Protein AF-A0A7K3MSA0-F1 (afdb_monomer_lite)

pLDDT: mean 94.05, std 3.13, range [76.25, 97.44]

Sequence (106 aa):
MKNLSSQTENIWKERLTPNYTEEQETLLKSRLSTDRLAQKELRDSIIVSADEADATNAQSVYETIKPSLLEEDEYQLVSVDVSLDGASGSGIINCRINGEHKQIRF

Foldseek 3Di:
DWKWKDQDQLFIKTQADDPDDPVLVVLCVDPDPVSVVVNVVSRCVRIGGDDPVVSVLVNVVCVVQPDDDDPPKDKHWRMWMWDDDDSDTWTWTWIDIVNRTDIDTD

Structure (mmCIF, N/CA/C/O backbone):
data_AF-A0A7K3MSA0-F1
#
_entry.id   AF-A0A7K3MSA0-F1
#
loop_
_atom_site.group_PDB
_atom_site.id
_atom_site.type_symbol
_atom_site.label_atom_id
_atom_site.label_alt_id
_atom_site.label_comp_id
_atom_site.label_asym_id
_atom_site.label_entity_id
_atom_site.label_seq_id
_atom_site.pdbx_PDB_ins_code
_atom_site.Cartn_x
_atom_site.Cartn_y
_atom_site.Cartn_z
_atom_site.occupancy
_atom_site.B_iso_or_equiv
_atom_site.auth_seq_id
_atom_site.auth_comp_id
_atom_site.auth_asym_id
_atom_site.auth_atom_id
_atom_site.pdbx_PDB_model_num
ATOM 1 N N . MET A 1 1 ? 8.392 12.411 -1.664 1.00 86.25 1 MET A N 1
ATOM 2 C CA . MET A 1 1 ? 7.104 11.776 -1.334 1.00 86.25 1 MET A CA 1
ATOM 3 C C . MET A 1 1 ? 7.227 10.282 -1.565 1.00 86.25 1 MET A C 1
ATOM 5 O O . MET A 1 1 ? 7.699 9.883 -2.627 1.00 86.25 1 MET A O 1
ATOM 9 N N . LYS A 1 2 ? 6.889 9.485 -0.556 1.00 92.25 2 LYS A N 1
ATOM 10 C CA . LYS A 1 2 ? 7.002 8.022 -0.550 1.00 92.25 2 LYS A CA 1
ATOM 11 C C . LYS A 1 2 ? 5.605 7.424 -0.542 1.00 92.25 2 LYS A C 1
ATOM 13 O O . LYS A 1 2 ? 4.759 7.929 0.180 1.00 92.25 2 LYS A O 1
ATOM 18 N N . ASN A 1 3 ? 5.357 6.385 -1.331 1.00 95.44 3 ASN A N 1
ATOM 19 C CA . ASN A 1 3 ? 4.043 5.745 -1.391 1.00 95.44 3 ASN A CA 1
ATOM 20 C C . ASN A 1 3 ? 4.149 4.345 -0.810 1.00 95.44 3 ASN A C 1
ATOM 22 O O . ASN A 1 3 ? 4.753 3.467 -1.423 1.00 95.44 3 ASN A O 1
ATOM 26 N N . LEU A 1 4 ? 3.573 4.147 0.366 1.00 96.50 4 LEU A N 1
ATOM 27 C CA . LEU A 1 4 ? 3.557 2.878 1.061 1.00 96.50 4 LEU A CA 1
ATOM 28 C C . LEU A 1 4 ? 2.152 2.296 1.049 1.00 96.50 4 LEU A C 1
ATOM 30 O O . LEU A 1 4 ? 1.159 3.015 1.041 1.00 96.50 4 LEU A O 1
ATOM 34 N N . SER A 1 5 ? 2.073 0.975 1.054 1.00 96.44 5 SER A N 1
ATOM 35 C CA . SER A 1 5 ? 0.817 0.254 1.162 1.00 96.44 5 SER A CA 1
ATOM 36 C C . SER A 1 5 ? 0.977 -0.976 2.039 1.00 96.44 5 SER A C 1
ATOM 38 O O . SER A 1 5 ? 2.064 -1.553 2.136 1.00 96.44 5 SER A O 1
ATOM 40 N N . SER A 1 6 ? -0.113 -1.388 2.669 1.00 96.19 6 SER A N 1
ATOM 41 C CA . SER A 1 6 ? -0.165 -2.600 3.470 1.00 96.19 6 SER A CA 1
ATOM 42 C C . SER A 1 6 ? -1.519 -3.287 3.311 1.00 96.19 6 SER A C 1
ATOM 44 O O . SER A 1 6 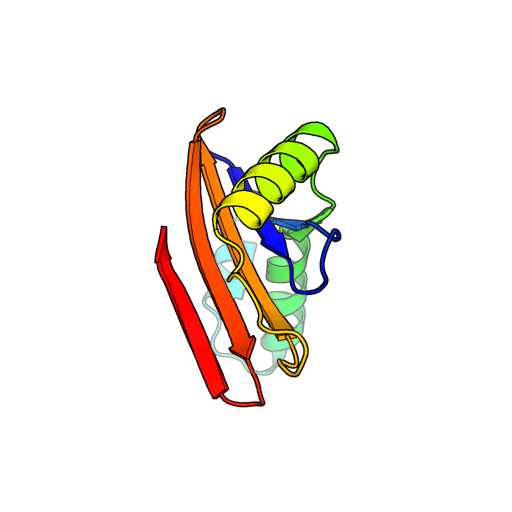? -2.555 -2.640 3.214 1.00 96.19 6 SER A O 1
ATOM 46 N N . GLN A 1 7 ? -1.505 -4.617 3.246 1.00 95.25 7 GLN A N 1
ATOM 47 C CA . GLN A 1 7 ? -2.704 -5.474 3.262 1.00 95.25 7 GLN A CA 1
ATOM 48 C C . GLN A 1 7 ? -2.754 -6.355 4.517 1.00 95.25 7 GLN A C 1
ATOM 50 O O . GLN A 1 7 ? -3.737 -7.043 4.774 1.00 95.25 7 GLN A O 1
ATOM 55 N N . THR A 1 8 ? -1.677 -6.352 5.296 1.00 92.88 8 THR A N 1
ATOM 56 C CA . THR A 1 8 ? -1.525 -7.103 6.536 1.00 92.88 8 THR A CA 1
ATOM 57 C C . THR A 1 8 ? -0.807 -6.190 7.503 1.00 92.88 8 THR A C 1
ATOM 59 O O . THR A 1 8 ? 0.264 -5.689 7.167 1.00 92.88 8 THR A O 1
ATOM 62 N N . GLU A 1 9 ? -1.384 -5.980 8.684 1.00 89.56 9 GLU A N 1
ATOM 63 C CA . GLU A 1 9 ? -0.817 -5.060 9.668 1.00 89.56 9 GLU A CA 1
ATOM 64 C C . GLU A 1 9 ? 0.671 -5.327 9.904 1.00 89.56 9 GLU A C 1
ATOM 66 O O . GLU A 1 9 ? 1.108 -6.479 9.961 1.00 89.56 9 GLU A O 1
ATOM 71 N N . ASN A 1 10 ? 1.442 -4.246 10.038 1.00 90.81 10 ASN A N 1
ATOM 72 C CA . ASN A 1 10 ? 2.896 -4.255 10.214 1.00 90.81 10 ASN A CA 1
ATOM 73 C C . ASN A 1 10 ? 3.713 -4.737 8.999 1.00 90.81 10 ASN A C 1
ATOM 75 O O . ASN A 1 10 ? 4.941 -4.723 9.055 1.00 90.81 10 ASN A O 1
ATOM 79 N N . ILE A 1 11 ? 3.080 -5.127 7.886 1.00 95.50 11 ILE A N 1
ATOM 80 C CA . ILE A 1 11 ? 3.778 -5.491 6.645 1.00 95.50 11 ILE A CA 1
ATOM 81 C C . ILE A 1 11 ? 3.603 -4.369 5.627 1.00 95.50 11 ILE A C 1
ATOM 83 O O . ILE A 1 11 ? 2.551 -4.250 4.995 1.00 95.50 11 ILE A O 1
ATOM 87 N N . TRP A 1 12 ? 4.653 -3.572 5.448 1.00 96.94 12 TRP A N 1
ATOM 88 C CA . TRP A 1 12 ? 4.648 -2.404 4.573 1.00 96.94 12 TRP A CA 1
ATOM 89 C C . TRP A 1 12 ? 5.439 -2.643 3.291 1.00 96.94 12 TRP A C 1
ATOM 91 O O . TRP A 1 12 ? 6.566 -3.144 3.301 1.00 96.94 12 TRP A O 1
ATOM 101 N N . LYS A 1 13 ? 4.837 -2.254 2.169 1.00 97.00 13 LYS A N 1
ATOM 102 C CA . LYS A 1 13 ? 5.462 -2.266 0.848 1.00 97.00 13 LYS A CA 1
ATOM 103 C C . LYS A 1 13 ? 5.518 -0.857 0.294 1.00 97.00 13 LYS A C 1
ATOM 105 O O . LYS A 1 13 ? 4.527 -0.137 0.360 1.00 97.00 13 LYS A O 1
ATOM 110 N N . GLU A 1 14 ? 6.642 -0.488 -0.295 1.00 96.25 14 GLU A N 1
ATOM 111 C CA . GLU A 1 14 ? 6.808 0.771 -1.007 1.00 96.25 14 GLU A CA 1
ATOM 112 C C . GLU A 1 14 ? 6.547 0.564 -2.501 1.00 96.25 14 GLU A C 1
ATOM 114 O O . GLU A 1 14 ? 7.038 -0.386 -3.114 1.00 96.25 14 GLU A O 1
ATOM 119 N N . ARG A 1 15 ? 5.786 1.480 -3.100 1.00 95.19 15 ARG A N 1
ATOM 120 C CA . ARG A 1 15 ? 5.707 1.634 -4.549 1.00 95.19 15 ARG A CA 1
ATOM 121 C C . ARG A 1 15 ? 6.740 2.662 -4.991 1.00 95.19 15 ARG A C 1
ATOM 123 O O . ARG A 1 15 ? 6.572 3.861 -4.762 1.00 95.19 15 ARG A O 1
ATOM 130 N N . LEU A 1 16 ? 7.765 2.181 -5.681 1.00 93.44 16 LEU A N 1
ATOM 131 C CA . LEU A 1 16 ? 8.800 3.011 -6.277 1.00 93.44 16 LEU A CA 1
ATOM 132 C C . LEU A 1 16 ? 8.247 3.805 -7.460 1.00 93.44 16 LEU A C 1
ATOM 134 O O . LEU A 1 16 ? 7.347 3.352 -8.171 1.00 93.44 16 LEU A O 1
ATOM 138 N N . THR A 1 17 ? 8.830 4.977 -7.702 1.00 89.44 17 THR A N 1
ATOM 139 C CA . THR A 1 17 ? 8.610 5.710 -8.950 1.00 89.44 17 THR A CA 1
ATOM 140 C C . THR A 1 17 ? 9.331 4.969 -10.076 1.00 89.44 17 THR A C 1
ATOM 142 O O . THR A 1 17 ? 10.563 4.905 -10.053 1.00 89.44 17 THR A O 1
ATOM 145 N N . PRO A 1 18 ? 8.611 4.389 -11.051 1.00 88.38 18 PRO A N 1
ATOM 146 C CA . PRO A 1 18 ? 9.256 3.678 -12.141 1.00 88.38 18 PRO A CA 1
ATOM 147 C C . PRO A 1 18 ? 10.010 4.625 -13.067 1.00 88.38 18 PRO A C 1
ATOM 149 O O . PRO A 1 18 ? 9.529 5.711 -13.384 1.00 88.38 18 PRO A O 1
ATOM 152 N N . ASN A 1 19 ? 11.138 4.146 -13.584 1.00 91.94 19 ASN A N 1
ATOM 153 C CA . ASN A 1 19 ? 11.790 4.699 -14.764 1.00 91.94 19 ASN A CA 1
ATOM 154 C C . ASN A 1 19 ? 11.727 3.642 -15.874 1.00 91.94 19 ASN A C 1
ATOM 156 O O . ASN A 1 19 ? 12.654 2.848 -16.030 1.00 91.94 19 ASN A O 1
ATOM 160 N N . TYR A 1 20 ? 10.579 3.555 -16.547 1.00 93.69 20 TYR A N 1
ATOM 161 C CA . TYR A 1 20 ? 10.351 2.552 -17.585 1.00 93.69 20 TYR A CA 1
ATOM 162 C C . TYR A 1 20 ? 11.072 2.918 -18.885 1.00 93.69 20 TYR A C 1
ATOM 164 O O . TYR A 1 20 ? 11.161 4.089 -19.245 1.00 93.69 20 TYR A O 1
ATOM 172 N N . THR A 1 21 ? 11.541 1.909 -19.618 1.00 95.69 21 THR A N 1
ATOM 173 C CA . THR A 1 21 ? 11.990 2.091 -21.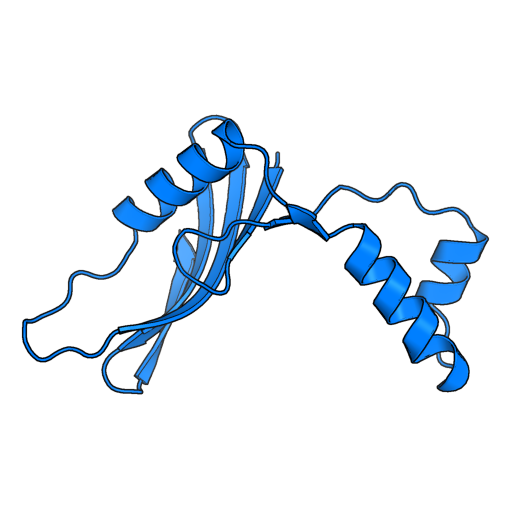007 1.00 95.69 21 THR A CA 1
ATOM 174 C C . THR A 1 21 ? 10.798 2.263 -21.955 1.00 95.69 21 THR A C 1
ATOM 176 O O . THR A 1 21 ? 9.659 1.941 -21.604 1.00 95.69 21 THR A O 1
ATOM 179 N N . GLU A 1 22 ? 11.039 2.720 -23.187 1.00 95.88 22 GLU A N 1
ATOM 180 C CA . GLU A 1 22 ? 9.983 2.853 -24.203 1.00 95.88 22 GLU A CA 1
ATOM 181 C C . GLU A 1 22 ? 9.288 1.511 -24.502 1.00 95.88 22 GLU A C 1
ATOM 183 O O . GLU A 1 22 ? 8.066 1.457 -24.688 1.00 95.88 22 GLU A O 1
ATOM 188 N N . GLU A 1 23 ? 10.035 0.404 -24.491 1.00 94.94 23 GLU A N 1
ATOM 189 C CA . GLU A 1 23 ? 9.492 -0.943 -24.682 1.00 94.94 23 GLU A CA 1
ATOM 190 C C . GLU A 1 23 ? 8.576 -1.342 -23.523 1.00 94.94 23 GLU A C 1
ATOM 192 O O . GLU A 1 23 ? 7.493 -1.887 -23.743 1.00 94.94 23 GLU A O 1
ATOM 197 N N . GLN A 1 24 ? 8.979 -1.035 -22.288 1.00 94.94 24 GLN A N 1
ATOM 198 C CA . GLN A 1 24 ? 8.189 -1.295 -21.086 1.00 94.94 24 GLN A CA 1
ATOM 199 C C . GLN A 1 24 ? 6.912 -0.448 -21.057 1.00 94.94 24 GLN A C 1
ATOM 201 O O . GLN A 1 24 ? 5.835 -0.958 -20.739 1.00 94.94 24 GLN A O 1
ATOM 206 N N . GLU A 1 25 ? 6.985 0.821 -21.457 1.00 95.31 25 GLU A N 1
ATOM 207 C CA . GLU A 1 25 ? 5.792 1.652 -21.614 1.00 95.31 25 GLU A CA 1
ATOM 208 C C . GLU A 1 25 ? 4.841 1.112 -22.684 1.00 95.31 25 GLU A C 1
ATOM 210 O O . GLU A 1 25 ? 3.621 1.100 -22.492 1.00 95.31 25 GLU A O 1
ATOM 215 N N . THR A 1 26 ? 5.391 0.667 -23.815 1.00 96.38 26 THR A N 1
ATOM 216 C CA . THR A 1 26 ? 4.613 0.078 -24.909 1.00 96.38 26 THR A CA 1
ATOM 217 C C . THR A 1 26 ? 3.923 -1.201 -24.445 1.00 96.38 26 THR A C 1
ATOM 219 O O . THR A 1 26 ? 2.720 -1.366 -24.665 1.00 96.38 26 THR A O 1
ATOM 222 N N . LEU A 1 27 ? 4.640 -2.058 -23.711 1.00 96.00 27 LEU A N 1
ATOM 223 C CA . LEU A 1 27 ? 4.093 -3.260 -23.090 1.00 96.00 27 LEU A CA 1
ATOM 224 C C . LEU A 1 27 ? 2.930 -2.925 -22.148 1.00 96.00 27 LEU A C 1
ATOM 226 O O . LEU A 1 27 ? 1.875 -3.550 -22.239 1.00 96.00 27 LEU A O 1
ATOM 230 N N . LEU A 1 28 ? 3.073 -1.914 -21.284 1.00 94.19 28 LEU A N 1
ATOM 231 C CA . LEU A 1 28 ? 2.021 -1.490 -20.347 1.00 94.19 28 LEU A CA 1
ATOM 232 C C . LEU A 1 28 ? 0.767 -0.939 -21.041 1.00 94.19 28 LEU A C 1
ATOM 234 O O . LEU A 1 28 ? -0.326 -1.031 -20.476 1.00 94.19 28 LEU A O 1
ATOM 238 N N . LYS A 1 29 ? 0.915 -0.380 -22.247 1.00 95.62 29 LYS A N 1
ATOM 239 C CA . LYS A 1 29 ? -0.183 0.139 -23.083 1.00 95.62 29 LYS A CA 1
ATOM 240 C C . LYS A 1 29 ? -0.805 -0.941 -23.983 1.00 95.62 29 LYS A C 1
ATOM 242 O O . LYS A 1 29 ? -1.874 -0.705 -24.555 1.00 95.62 29 LYS A O 1
ATOM 247 N N . SER A 1 30 ? -0.174 -2.112 -24.106 1.00 95.88 30 SER A N 1
ATOM 248 C CA . SER A 1 30 ? -0.669 -3.213 -24.933 1.00 95.88 30 SER A CA 1
ATOM 249 C C . SER A 1 30 ? -2.041 -3.710 -24.471 1.00 95.88 30 SER A C 1
ATOM 251 O O . SER A 1 30 ? -2.336 -3.823 -23.279 1.00 95.88 30 SER A O 1
ATOM 253 N N . ARG A 1 31 ? -2.897 -4.032 -25.444 1.00 95.75 31 ARG A N 1
ATOM 254 C CA . ARG A 1 31 ? -4.229 -4.620 -25.223 1.00 95.75 31 ARG A CA 1
ATOM 255 C C . ARG A 1 31 ? -4.259 -6.125 -25.487 1.00 95.75 31 ARG A C 1
ATOM 257 O O . ARG A 1 31 ? -5.317 -6.740 -25.358 1.00 95.75 31 ARG A O 1
ATOM 264 N N . LEU A 1 32 ? -3.127 -6.711 -25.874 1.00 96.12 32 LEU A N 1
ATOM 265 C CA . LEU A 1 32 ? -3.029 -8.137 -26.153 1.00 96.12 32 LEU A CA 1
ATOM 266 C C . LEU A 1 32 ? -3.135 -8.927 -24.848 1.00 96.12 32 LEU A C 1
ATOM 268 O O . LEU A 1 32 ? -2.494 -8.616 -23.847 1.00 96.12 32 LEU A O 1
ATOM 272 N N . SER A 1 33 ? -3.947 -9.983 -24.850 1.00 94.12 33 SER A N 1
ATOM 273 C CA . SER A 1 33 ? -4.112 -10.837 -23.671 1.00 94.12 33 SER A CA 1
ATOM 274 C C . SER A 1 33 ? -2.841 -11.609 -23.314 1.00 94.12 33 SER A C 1
ATOM 276 O O . SER A 1 33 ? -2.659 -11.947 -22.148 1.00 94.12 33 SER A O 1
ATOM 278 N N . THR A 1 34 ? -1.976 -11.870 -24.298 1.00 95.25 34 THR A N 1
ATOM 279 C CA . THR A 1 34 ? -0.670 -12.526 -24.127 1.00 95.25 34 THR A CA 1
ATOM 280 C C . THR A 1 34 ? 0.273 -11.720 -23.243 1.00 95.25 34 THR A C 1
ATOM 282 O O . THR A 1 34 ? 1.072 -12.298 -22.515 1.00 95.25 34 THR A O 1
ATOM 285 N N . ASP A 1 35 ? 0.122 -10.397 -23.235 1.00 95.50 35 ASP A N 1
ATOM 286 C CA . ASP A 1 35 ? 1.046 -9.492 -22.552 1.00 95.50 35 ASP A CA 1
ATOM 287 C C . ASP A 1 35 ? 0.667 -9.291 -21.082 1.00 95.50 35 ASP A C 1
ATOM 289 O O . ASP A 1 35 ? 1.424 -8.703 -20.314 1.00 95.50 35 ASP A O 1
ATOM 293 N N . ARG A 1 36 ? -0.492 -9.807 -20.650 1.00 94.06 36 ARG A N 1
ATOM 294 C CA . ARG A 1 36 ? -1.023 -9.604 -19.292 1.00 94.06 36 ARG A CA 1
ATOM 295 C C . ARG A 1 36 ? -0.074 -10.076 -18.195 1.00 94.06 36 ARG A C 1
ATOM 297 O O . ARG A 1 36 ? -0.017 -9.435 -17.149 1.00 94.06 36 ARG A O 1
ATOM 304 N N . LEU A 1 37 ? 0.637 -11.185 -18.413 1.00 95.75 37 LEU A N 1
ATOM 305 C CA . LEU A 1 37 ? 1.589 -11.702 -17.428 1.00 95.75 37 LEU A CA 1
ATOM 306 C C . LEU A 1 37 ? 2.789 -10.759 -17.294 1.00 95.75 37 LEU A C 1
ATOM 308 O O . LEU A 1 37 ? 3.065 -10.295 -16.195 1.00 95.75 37 LEU A O 1
ATOM 312 N N . ALA A 1 38 ? 3.413 -10.389 -18.413 1.00 95.75 38 ALA A N 1
ATOM 313 C CA . ALA A 1 38 ? 4.556 -9.479 -18.422 1.00 95.75 38 ALA A CA 1
ATOM 314 C C . ALA A 1 38 ? 4.187 -8.075 -17.898 1.00 95.75 38 ALA A C 1
ATOM 316 O O . ALA A 1 38 ? 4.947 -7.461 -17.155 1.00 95.75 38 ALA A O 1
ATOM 317 N N . GLN A 1 39 ? 2.982 -7.580 -18.207 1.00 95.19 39 GLN A N 1
ATOM 318 C CA . GLN A 1 39 ? 2.447 -6.344 -17.627 1.00 95.19 39 GLN A CA 1
ATOM 319 C C . GLN A 1 39 ? 2.302 -6.432 -16.107 1.00 95.19 39 GLN A C 1
ATOM 321 O O . GLN A 1 39 ? 2.564 -5.453 -15.409 1.00 95.19 39 GLN A O 1
ATOM 326 N N . LYS A 1 40 ? 1.834 -7.575 -15.593 1.00 94.62 40 LYS A N 1
ATOM 327 C CA . LYS A 1 40 ? 1.705 -7.798 -14.154 1.00 94.62 40 LYS A CA 1
ATOM 328 C C . LYS A 1 40 ? 3.082 -7.831 -13.498 1.00 94.62 40 LYS A C 1
ATOM 330 O O . LYS A 1 40 ? 3.294 -7.089 -12.552 1.00 94.62 40 LYS A O 1
ATOM 335 N N . GLU A 1 41 ? 4.011 -8.615 -14.032 1.00 94.62 41 GLU A N 1
ATOM 336 C CA . GLU A 1 41 ? 5.376 -8.722 -13.506 1.00 94.62 41 GLU A CA 1
ATOM 337 C C . GLU A 1 41 ? 6.082 -7.362 -13.465 1.00 94.62 41 GLU A C 1
ATOM 339 O O . GLU A 1 41 ? 6.686 -7.015 -12.454 1.00 94.62 41 GLU A O 1
ATOM 344 N N . LEU A 1 42 ? 5.924 -6.545 -14.510 1.00 94.56 42 LEU A N 1
ATOM 345 C CA . LEU A 1 42 ? 6.482 -5.193 -14.560 1.00 94.56 42 LEU A CA 1
ATOM 346 C C . LEU A 1 42 ? 5.836 -4.232 -13.543 1.00 94.56 42 LEU A C 1
ATOM 348 O O . LEU A 1 42 ? 6.504 -3.354 -13.003 1.00 94.56 42 LEU A O 1
ATOM 352 N N . ARG A 1 43 ? 4.535 -4.374 -13.262 1.00 92.06 43 ARG A N 1
ATOM 353 C CA . ARG A 1 43 ? 3.865 -3.595 -12.202 1.00 92.06 43 ARG A CA 1
ATOM 354 C C . ARG A 1 43 ? 4.252 -4.072 -10.807 1.00 92.06 43 ARG A C 1
ATOM 356 O O . ARG A 1 43 ? 4.327 -3.257 -9.894 1.00 92.06 43 ARG A O 1
ATOM 363 N N . ASP A 1 44 ? 4.485 -5.366 -10.640 1.00 92.31 44 ASP A N 1
ATOM 364 C CA . ASP A 1 44 ? 4.883 -5.945 -9.361 1.00 92.31 44 ASP A CA 1
ATOM 365 C C . ASP A 1 44 ? 6.360 -5.633 -9.059 1.00 92.31 44 ASP A C 1
ATOM 367 O O . ASP A 1 44 ? 6.714 -5.457 -7.897 1.00 92.31 44 ASP A O 1
ATOM 371 N N . SER A 1 45 ? 7.214 -5.453 -10.078 1.00 92.94 45 SER A N 1
ATOM 372 C CA . SER A 1 45 ? 8.643 -5.150 -9.891 1.00 92.94 45 SER A CA 1
ATOM 373 C C . SER A 1 45 ? 8.924 -3.790 -9.249 1.00 92.94 45 SER A C 1
ATOM 375 O O . SER A 1 45 ? 10.030 -3.558 -8.771 1.00 92.94 45 SER A O 1
ATOM 377 N N . ILE A 1 46 ? 7.951 -2.875 -9.255 1.00 93.50 46 ILE A N 1
ATOM 378 C CA . ILE A 1 46 ? 8.069 -1.564 -8.598 1.00 93.50 46 ILE A CA 1
ATOM 379 C C . ILE A 1 46 ? 7.539 -1.579 -7.163 1.00 93.50 46 ILE A C 1
ATOM 381 O O . ILE A 1 46 ? 7.566 -0.549 -6.494 1.00 93.50 46 ILE A O 1
ATOM 385 N N . ILE A 1 47 ? 7.024 -2.722 -6.704 1.00 94.50 47 ILE A N 1
ATOM 386 C CA . ILE A 1 47 ? 6.538 -2.921 -5.345 1.00 94.50 47 ILE A CA 1
ATOM 387 C C . ILE A 1 47 ? 7.618 -3.680 -4.581 1.00 94.50 47 ILE A C 1
ATOM 389 O O . ILE A 1 47 ? 7.859 -4.862 -4.819 1.00 94.50 47 ILE A O 1
ATOM 393 N N . VAL A 1 48 ? 8.251 -2.999 -3.637 1.00 94.69 48 VAL A N 1
ATOM 394 C CA . VAL A 1 48 ? 9.337 -3.550 -2.822 1.00 94.69 48 VAL A CA 1
ATOM 395 C C . VAL A 1 48 ? 8.955 -3.529 -1.349 1.00 94.69 48 VAL A C 1
ATOM 397 O O . VAL A 1 48 ? 8.008 -2.848 -0.956 1.00 94.69 48 VAL A O 1
ATOM 400 N N . SER A 1 49 ? 9.669 -4.282 -0.516 1.00 95.44 49 SER A N 1
ATOM 401 C CA . SER A 1 49 ? 9.575 -4.089 0.933 1.00 95.44 49 SER A CA 1
ATOM 402 C C . SER A 1 49 ? 9.987 -2.660 1.273 1.00 95.44 49 SER A C 1
ATOM 404 O O . SER A 1 49 ? 10.984 -2.171 0.742 1.00 95.44 49 SER A O 1
ATOM 406 N N . ALA A 1 50 ? 9.211 -1.996 2.126 1.00 94.62 50 ALA A N 1
ATOM 407 C CA . ALA A 1 50 ? 9.571 -0.667 2.596 1.00 94.62 50 ALA A CA 1
ATOM 408 C C . ALA A 1 50 ? 10.845 -0.719 3.457 1.00 94.62 50 ALA A C 1
ATOM 410 O O . ALA A 1 50 ? 11.099 -1.716 4.138 1.00 94.62 50 ALA A O 1
ATOM 411 N N . ASP A 1 51 ? 11.621 0.364 3.431 1.00 94.69 51 ASP A N 1
ATOM 412 C CA . ASP A 1 51 ? 12.700 0.588 4.395 1.00 94.69 51 ASP A CA 1
ATOM 413 C C . ASP A 1 51 ? 12.147 0.654 5.831 1.00 94.69 51 ASP A C 1
ATOM 415 O O . ASP A 1 51 ? 10.997 1.042 6.040 1.00 94.69 51 ASP A O 1
ATOM 419 N N . GLU A 1 52 ? 12.957 0.288 6.828 1.00 94.69 52 GLU A N 1
ATOM 420 C CA . GLU A 1 52 ? 12.538 0.235 8.236 1.00 94.69 52 GLU A CA 1
ATOM 421 C C . GLU A 1 52 ? 12.045 1.594 8.760 1.00 94.69 52 GLU A C 1
ATOM 423 O O . GLU A 1 52 ? 11.035 1.655 9.471 1.00 94.69 52 GLU A O 1
ATOM 428 N N . ALA A 1 53 ? 12.701 2.696 8.380 1.00 93.31 53 ALA A N 1
ATOM 429 C CA . ALA A 1 53 ? 12.298 4.032 8.807 1.00 93.31 53 ALA A CA 1
ATOM 430 C C . ALA A 1 53 ? 10.972 4.454 8.154 1.00 93.31 53 ALA A C 1
ATOM 432 O O . ALA A 1 53 ? 10.068 4.940 8.838 1.00 93.31 53 ALA A O 1
ATOM 433 N N . ASP A 1 54 ? 10.827 4.219 6.846 1.00 93.81 54 ASP A N 1
ATOM 434 C CA . ASP A 1 54 ? 9.599 4.528 6.104 1.00 93.81 54 ASP A CA 1
ATOM 435 C C . ASP A 1 54 ? 8.418 3.673 6.608 1.00 93.81 54 ASP A C 1
ATOM 437 O O . ASP A 1 54 ? 7.318 4.191 6.820 1.00 93.81 54 ASP A O 1
ATOM 441 N N . ALA A 1 55 ? 8.650 2.383 6.878 1.00 95.06 55 ALA A N 1
ATOM 442 C CA . ALA A 1 55 ? 7.660 1.474 7.452 1.00 95.06 55 ALA A CA 1
ATOM 443 C C . ALA A 1 55 ? 7.225 1.910 8.859 1.00 95.06 55 ALA A C 1
ATOM 445 O O . ALA A 1 55 ? 6.033 1.910 9.159 1.00 95.06 55 ALA A O 1
ATOM 446 N N . THR A 1 56 ? 8.167 2.336 9.705 1.00 95.00 56 THR A N 1
ATOM 447 C CA . THR A 1 56 ? 7.875 2.836 11.060 1.00 95.00 56 THR A CA 1
ATOM 448 C C . THR A 1 56 ? 7.035 4.113 11.023 1.00 95.00 56 THR A C 1
ATOM 450 O O . THR A 1 56 ? 6.071 4.253 11.782 1.00 95.00 56 THR A O 1
ATOM 453 N N . ASN A 1 57 ? 7.354 5.034 10.111 1.00 94.25 57 ASN A N 1
ATOM 454 C CA . ASN A 1 57 ? 6.581 6.259 9.921 1.00 94.25 57 ASN A CA 1
ATOM 455 C C . ASN A 1 57 ? 5.164 5.953 9.418 1.00 94.25 57 ASN A C 1
ATOM 457 O O . ASN A 1 57 ? 4.192 6.470 9.969 1.00 94.25 57 ASN A O 1
ATOM 461 N N . ALA A 1 58 ? 5.026 5.071 8.423 1.00 94.75 58 ALA A N 1
ATOM 462 C CA . ALA A 1 58 ? 3.719 4.661 7.915 1.00 94.75 58 ALA A CA 1
ATOM 463 C C . ALA A 1 58 ? 2.882 3.935 8.978 1.00 94.75 58 ALA A C 1
ATOM 465 O O . ALA A 1 58 ? 1.691 4.219 9.109 1.00 94.75 58 ALA A O 1
ATOM 466 N N . GLN A 1 59 ? 3.505 3.070 9.786 1.00 95.75 59 GLN A N 1
ATOM 467 C CA . GLN A 1 59 ? 2.844 2.422 10.918 1.00 95.75 59 GLN A CA 1
ATOM 468 C C . GLN A 1 59 ? 2.356 3.452 11.936 1.00 95.75 59 GLN A C 1
ATOM 470 O O . GLN A 1 59 ? 1.217 3.376 12.381 1.00 95.75 59 GLN A O 1
ATOM 475 N N . SER A 1 60 ? 3.183 4.444 12.268 1.00 94.50 60 SER A N 1
ATOM 476 C CA . SER A 1 60 ? 2.809 5.493 13.219 1.00 94.50 60 SER A CA 1
ATOM 477 C C . SER A 1 60 ? 1.598 6.285 12.726 1.00 94.50 60 SER A C 1
ATOM 479 O O . SER A 1 60 ? 0.648 6.482 13.476 1.00 94.50 60 SER A O 1
ATOM 481 N N . VAL A 1 61 ? 1.583 6.676 11.447 1.00 94.19 61 VAL A N 1
ATOM 482 C CA . VAL A 1 61 ? 0.423 7.333 10.826 1.00 94.19 61 VAL A CA 1
ATOM 483 C C . VAL A 1 61 ? -0.807 6.426 10.890 1.00 94.19 61 VAL A C 1
ATOM 485 O O . VAL A 1 61 ? -1.862 6.865 11.343 1.00 94.19 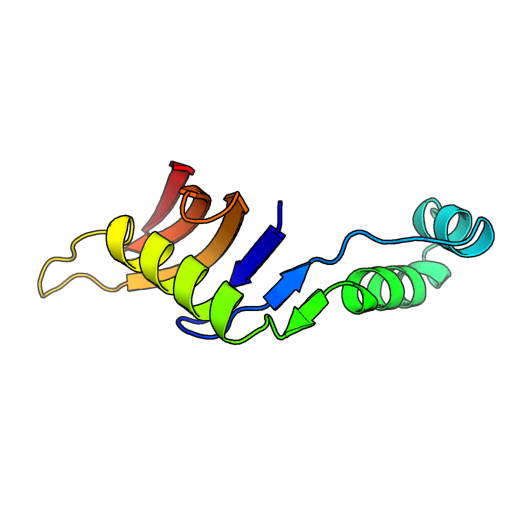61 VAL A O 1
ATOM 488 N N . TYR A 1 62 ? -0.672 5.157 10.504 1.00 95.00 62 TYR A N 1
ATOM 489 C CA . TYR A 1 62 ? -1.767 4.189 10.542 1.00 95.00 62 TYR 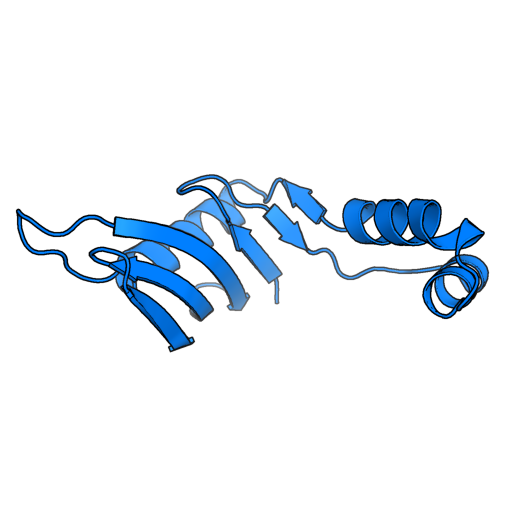A CA 1
ATOM 490 C C . TYR A 1 62 ? -2.384 4.062 11.940 1.00 95.00 62 TYR A C 1
ATOM 492 O O . TYR A 1 62 ? -3.598 4.194 12.066 1.00 95.00 62 TYR A O 1
ATOM 500 N N . GLU A 1 63 ? -1.576 3.893 12.989 1.00 94.12 63 GLU A N 1
ATOM 501 C CA . GLU A 1 63 ? -2.066 3.755 14.369 1.00 94.12 63 GLU A CA 1
ATOM 502 C C . GLU A 1 63 ? -2.827 4.995 14.859 1.00 94.12 63 GLU A C 1
ATOM 504 O O . GLU A 1 63 ? -3.785 4.869 15.617 1.00 94.12 63 GLU A O 1
ATOM 509 N N . THR A 1 64 ? -2.462 6.197 14.399 1.00 93.38 64 THR A N 1
ATOM 510 C CA . THR A 1 64 ? -3.195 7.424 14.772 1.00 93.38 64 THR A CA 1
ATOM 511 C C . THR A 1 64 ? -4.571 7.545 14.115 1.00 93.38 64 THR A C 1
ATOM 513 O O . THR A 1 64 ? -5.432 8.254 14.634 1.00 93.38 64 THR A O 1
ATOM 516 N N . ILE A 1 65 ? -4.782 6.872 12.979 1.00 93.75 65 ILE A N 1
ATOM 517 C CA . ILE A 1 65 ? -6.016 6.952 12.181 1.00 93.75 65 ILE A CA 1
ATOM 518 C C . ILE A 1 65 ? -6.868 5.682 12.317 1.00 93.75 65 ILE A C 1
ATOM 520 O O . ILE A 1 65 ? -8.067 5.701 12.018 1.00 93.75 65 ILE A O 1
ATOM 524 N N . LYS A 1 66 ? -6.271 4.570 12.766 1.00 91.25 66 LYS A N 1
ATOM 525 C CA . LYS A 1 66 ? -6.946 3.288 12.969 1.00 91.25 66 LYS A CA 1
ATOM 526 C C . LYS A 1 66 ? -8.189 3.489 13.853 1.00 91.25 66 LYS A C 1
ATOM 528 O O . LYS A 1 66 ? -8.096 4.119 14.907 1.00 91.25 66 LYS A O 1
ATOM 533 N N . PRO A 1 67 ? -9.364 2.973 13.444 1.00 89.44 67 PRO A N 1
ATOM 534 C CA . PRO A 1 67 ? -10.592 3.115 14.218 1.00 89.44 67 PRO A CA 1
ATOM 535 C C . PRO A 1 67 ? -10.442 2.607 15.645 1.00 89.44 67 PRO A C 1
ATOM 537 O O . PRO A 1 67 ? -9.916 1.518 15.865 1.00 89.44 67 PRO A O 1
ATOM 540 N N . SER A 1 68 ? -10.982 3.357 16.603 1.00 90.88 68 SER A N 1
ATOM 541 C CA . SER A 1 68 ? -11.231 2.821 17.938 1.00 90.88 68 SER A CA 1
ATOM 542 C C . SER A 1 68 ? -12.340 1.775 17.858 1.00 90.88 68 SER A C 1
ATOM 544 O O . SER A 1 68 ? -13.393 2.030 17.272 1.00 90.88 68 SER A O 1
ATOM 546 N N . LEU A 1 69 ? -12.078 0.607 18.434 1.00 91.50 69 LEU A N 1
ATOM 547 C CA . LEU A 1 69 ? -12.971 -0.547 18.429 1.00 91.50 69 LEU A CA 1
ATOM 548 C C . LEU A 1 69 ? -13.600 -0.718 19.811 1.00 91.50 69 LEU A C 1
ATOM 550 O O . LEU A 1 69 ? -12.958 -0.441 20.828 1.00 91.50 69 LEU A O 1
ATOM 554 N N . LEU A 1 70 ? -14.844 -1.183 19.843 1.00 91.12 70 LEU A N 1
ATOM 555 C CA . LEU A 1 70 ? -15.463 -1.725 21.049 1.00 91.12 70 LEU A CA 1
ATOM 556 C C . LEU A 1 70 ? -15.006 -3.178 21.264 1.00 91.12 70 LEU A C 1
ATOM 558 O O . LEU A 1 70 ? -14.471 -3.808 20.358 1.00 91.12 70 LEU A O 1
ATOM 562 N N . GLU A 1 71 ? -15.213 -3.720 22.465 1.00 88.00 71 GLU A N 1
ATOM 563 C CA . GLU A 1 71 ? -14.733 -5.064 22.844 1.00 88.00 71 GLU A CA 1
ATOM 564 C C . GLU A 1 71 ? -15.273 -6.190 21.940 1.00 88.00 71 GLU A C 1
ATOM 566 O O . GLU A 1 71 ? -14.591 -7.188 21.723 1.00 88.00 71 GLU A O 1
ATOM 571 N N . GLU A 1 72 ? -16.469 -6.012 21.375 1.00 92.06 72 GLU A N 1
ATOM 572 C CA . GLU A 1 72 ? -17.120 -6.987 20.489 1.00 92.06 72 GLU A CA 1
ATOM 573 C C . GLU A 1 72 ? -16.846 -6.742 18.995 1.00 92.06 72 GLU A C 1
ATOM 575 O O . GLU A 1 72 ? -17.295 -7.526 18.158 1.00 92.06 72 GLU A O 1
ATOM 580 N N . ASP A 1 73 ? -16.130 -5.669 18.640 1.00 93.62 73 ASP A N 1
ATOM 581 C CA . ASP A 1 73 ? -15.897 -5.323 17.241 1.00 93.62 73 ASP A CA 1
ATOM 582 C C . ASP A 1 73 ? -14.820 -6.218 16.603 1.00 93.62 73 ASP A C 1
ATOM 584 O O . ASP A 1 73 ? -13.673 -6.278 17.050 1.00 93.62 73 ASP A O 1
ATOM 588 N N . GLU A 1 74 ? -15.152 -6.848 15.477 1.00 93.69 74 GLU A N 1
ATOM 589 C CA . GLU A 1 74 ? -14.193 -7.556 14.631 1.00 93.69 74 GLU A CA 1
ATOM 590 C C . GLU A 1 74 ? -13.597 -6.599 13.594 1.00 93.69 74 GLU A C 1
ATOM 592 O O . GLU A 1 74 ? -14.292 -6.120 12.692 1.00 93.69 74 GLU A O 1
ATOM 597 N N . TYR A 1 75 ? -12.291 -6.348 13.695 1.00 94.06 75 TYR A N 1
ATOM 598 C CA . TYR A 1 75 ? -11.55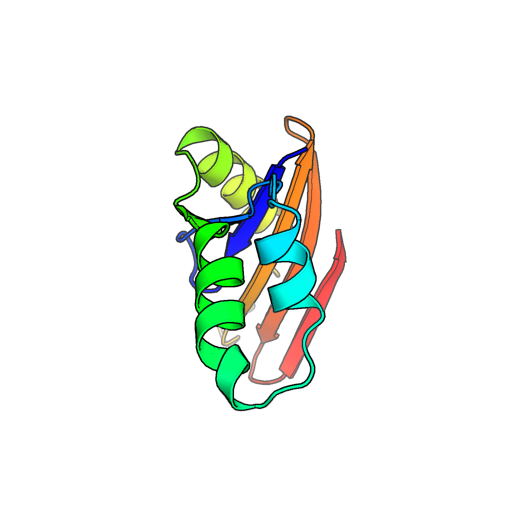1 -5.540 12.731 1.00 94.06 75 TYR A CA 1
ATOM 599 C C . TYR A 1 75 ? -10.801 -6.395 11.713 1.00 94.06 75 TYR A C 1
ATOM 601 O O . TYR A 1 75 ? -10.026 -7.284 12.061 1.00 94.06 75 TYR A O 1
ATOM 609 N N . GLN A 1 76 ? -10.958 -6.046 10.439 1.00 94.62 76 GLN A N 1
ATOM 610 C CA . GLN A 1 76 ? -10.189 -6.615 9.340 1.00 94.62 76 GLN A CA 1
ATOM 611 C C . GLN A 1 76 ? -9.610 -5.494 8.476 1.00 94.62 76 GLN A C 1
ATOM 613 O O . GLN A 1 76 ? -10.348 -4.758 7.819 1.00 94.62 76 GLN A O 1
ATOM 618 N N . LEU A 1 77 ? -8.282 -5.401 8.408 1.00 95.62 77 LEU A N 1
ATOM 619 C CA . LEU A 1 77 ? -7.618 -4.576 7.401 1.00 95.62 77 LEU A CA 1
ATOM 620 C C . LEU A 1 77 ? -7.854 -5.190 6.012 1.00 95.62 77 LEU A C 1
ATOM 622 O O . LEU A 1 77 ? -7.641 -6.384 5.811 1.00 95.62 77 LEU A O 1
ATOM 626 N N . VAL A 1 78 ? -8.290 -4.373 5.051 1.00 96.69 78 VAL A N 1
ATOM 627 C CA . VAL A 1 78 ? -8.385 -4.762 3.634 1.00 96.69 78 VAL A CA 1
ATOM 628 C C . VAL A 1 78 ? -7.172 -4.224 2.887 1.00 96.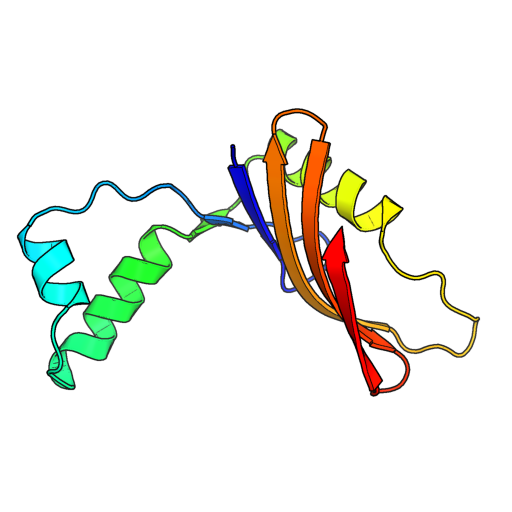69 78 VAL A C 1
ATOM 630 O O . VAL A 1 78 ? -6.450 -4.972 2.230 1.00 96.69 78 VAL A O 1
ATOM 633 N N . SER A 1 79 ? -6.937 -2.920 3.003 1.00 96.75 79 SER A N 1
ATOM 634 C CA . SER A 1 79 ? -5.713 -2.274 2.553 1.00 96.75 79 SER A CA 1
ATOM 635 C C . SER A 1 79 ? -5.533 -0.937 3.254 1.00 96.75 79 SER A C 1
ATOM 637 O O . SER A 1 79 ? -6.500 -0.299 3.660 1.00 96.75 79 SER A O 1
ATOM 639 N N . VAL A 1 80 ? -4.303 -0.471 3.345 1.00 97.06 80 VAL A N 1
ATOM 640 C CA . VAL A 1 80 ? -3.989 0.918 3.650 1.00 97.06 80 VAL A CA 1
ATOM 641 C C . VAL A 1 80 ? -2.986 1.410 2.624 1.00 97.06 80 VAL A C 1
ATOM 643 O O . VAL A 1 80 ? -2.046 0.693 2.292 1.00 97.06 80 VAL A O 1
ATOM 646 N N . ASP A 1 81 ? -3.210 2.615 2.121 1.00 96.81 81 ASP A N 1
ATOM 647 C CA . ASP A 1 81 ? -2.318 3.336 1.223 1.00 96.81 81 ASP A CA 1
ATOM 648 C C . ASP A 1 81 ? -1.926 4.646 1.915 1.00 96.81 81 ASP A C 1
ATOM 650 O O . ASP A 1 81 ? -2.802 5.394 2.353 1.00 96.81 81 ASP A O 1
ATOM 654 N N . VAL A 1 82 ? -0.625 4.912 2.033 1.00 96.31 82 VAL A N 1
ATOM 655 C CA . VAL A 1 82 ? -0.058 6.086 2.708 1.00 96.31 82 VAL A CA 1
ATOM 656 C C . VAL A 1 82 ? 0.957 6.758 1.792 1.00 96.31 82 VAL A C 1
ATOM 658 O O . VAL A 1 82 ? 1.960 6.162 1.406 1.00 96.31 82 VAL A O 1
ATOM 661 N N . SER A 1 83 ? 0.732 8.027 1.487 1.00 96.06 83 SER A N 1
ATOM 662 C CA . SER A 1 83 ? 1.721 8.916 0.893 1.00 96.06 83 SER A CA 1
ATOM 663 C C . SER A 1 83 ? 2.403 9.714 2.005 1.00 96.06 83 SER A C 1
ATOM 665 O O . SER A 1 83 ? 1.776 10.577 2.620 1.00 96.06 83 SER A O 1
ATOM 667 N N . LEU A 1 84 ? 3.679 9.424 2.266 1.00 94.19 84 LEU A N 1
ATOM 668 C CA . LEU A 1 84 ? 4.503 10.134 3.243 1.00 94.19 84 LEU A CA 1
ATOM 669 C C . LEU A 1 84 ? 5.226 11.325 2.601 1.00 94.19 84 LEU A C 1
ATOM 671 O O . LEU A 1 84 ? 5.892 11.197 1.562 1.00 94.19 84 LEU A O 1
ATOM 675 N N . ASP A 1 85 ? 5.150 12.467 3.274 1.00 91.00 85 ASP A N 1
ATOM 676 C CA . ASP A 1 85 ? 5.953 13.662 3.032 1.00 91.00 85 ASP A CA 1
ATOM 677 C C . ASP A 1 85 ? 6.656 14.064 4.337 1.00 91.00 85 ASP A C 1
ATOM 679 O O . ASP A 1 85 ? 6.137 14.816 5.165 1.00 91.00 85 ASP A O 1
ATOM 683 N N . GLY A 1 86 ? 7.822 13.457 4.577 1.00 83.31 86 GLY A N 1
ATOM 684 C CA . GLY A 1 86 ? 8.497 13.528 5.871 1.00 83.31 86 GLY A CA 1
ATOM 685 C C . GLY A 1 86 ? 7.701 12.796 6.955 1.00 83.31 86 GLY A C 1
ATOM 686 O O . GLY A 1 86 ? 7.425 11.608 6.817 1.00 83.31 86 GLY A O 1
ATOM 687 N N . ALA A 1 87 ? 7.345 13.506 8.030 1.00 76.25 87 ALA A N 1
ATOM 688 C CA . ALA A 1 87 ? 6.558 12.964 9.145 1.00 76.25 87 ALA A CA 1
ATOM 689 C C . ALA A 1 87 ? 5.036 13.041 8.922 1.00 76.25 87 ALA A C 1
ATOM 691 O O . ALA A 1 87 ? 4.269 12.484 9.705 1.00 76.25 87 ALA A O 1
ATOM 692 N N . SER A 1 88 ? 4.592 13.741 7.878 1.00 83.81 88 SER A N 1
ATOM 693 C CA . SER A 1 88 ? 3.177 13.859 7.534 1.00 83.81 88 SER A CA 1
ATOM 694 C C . SER A 1 88 ? 2.779 12.744 6.573 1.00 83.81 88 SER A C 1
ATOM 696 O O . SER A 1 88 ? 3.512 12.442 5.629 1.00 83.81 88 SER A O 1
ATOM 698 N N . GLY A 1 89 ? 1.605 12.154 6.785 1.00 90.94 89 GLY A N 1
ATOM 699 C CA . GLY A 1 89 ? 1.028 11.148 5.900 1.00 90.94 89 GLY A CA 1
ATOM 700 C C . GLY A 1 89 ? -0.375 11.549 5.466 1.00 90.94 89 GLY A C 1
ATOM 701 O O . GLY A 1 89 ? -1.152 12.033 6.282 1.00 90.94 89 GLY A O 1
ATOM 702 N N . SER A 1 90 ? -0.688 11.330 4.194 1.00 95.69 90 SER A N 1
ATOM 703 C CA . SER A 1 90 ? -2.061 11.362 3.673 1.00 95.69 90 SER A CA 1
ATOM 704 C C . SER A 1 90 ? -2.364 10.031 3.008 1.00 95.69 90 SER A C 1
ATOM 706 O O . SER A 1 90 ? -1.444 9.342 2.559 1.00 95.69 90 SER A O 1
ATOM 708 N N . GLY A 1 91 ? -3.623 9.623 2.959 1.00 95.94 91 GLY A N 1
ATOM 709 C CA . GLY A 1 91 ? -3.923 8.282 2.506 1.00 95.94 91 GLY A CA 1
ATOM 710 C C . GLY A 1 91 ? -5.343 7.817 2.731 1.00 95.94 91 GLY A C 1
ATOM 711 O O . GLY A 1 91 ? -6.283 8.584 2.955 1.00 95.94 91 GLY A O 1
ATOM 712 N N . ILE A 1 92 ? -5.496 6.505 2.594 1.00 97.38 92 ILE A N 1
ATOM 713 C CA . ILE A 1 92 ? -6.777 5.822 2.696 1.00 97.38 92 ILE A CA 1
ATOM 714 C C . ILE A 1 92 ? -6.575 4.505 3.440 1.00 97.38 92 ILE A C 1
ATOM 716 O O . ILE A 1 92 ? -5.753 3.688 3.036 1.00 97.38 92 ILE A O 1
ATOM 720 N N . ILE A 1 93 ? -7.373 4.269 4.480 1.00 97.31 93 ILE A N 1
ATOM 721 C CA . ILE A 1 93 ? -7.547 2.951 5.097 1.00 97.31 93 ILE A CA 1
ATOM 722 C C . ILE A 1 93 ? -8.857 2.360 4.578 1.00 97.31 93 ILE A C 1
ATOM 724 O O . ILE A 1 93 ? -9.929 2.931 4.783 1.00 97.31 93 ILE A O 1
ATOM 728 N N . ASN A 1 94 ? -8.776 1.203 3.934 1.00 97.44 94 ASN A N 1
ATOM 729 C CA . ASN A 1 94 ? -9.907 0.329 3.660 1.00 97.44 94 ASN A CA 1
ATOM 730 C C . ASN A 1 94 ? -9.890 -0.798 4.691 1.00 97.44 94 ASN A C 1
ATOM 732 O O . ASN A 1 94 ? -8.941 -1.580 4.779 1.00 97.44 94 ASN A O 1
ATOM 736 N N . CYS A 1 95 ? -10.949 -0.892 5.478 1.00 96.19 95 CYS A N 1
ATOM 737 C CA . CYS A 1 95 ? -11.090 -1.912 6.505 1.00 96.19 95 CYS A CA 1
ATOM 738 C C . CYS A 1 95 ? -12.526 -2.425 6.552 1.00 96.19 95 CYS A C 1
ATOM 740 O O . CYS A 1 95 ? -13.426 -1.877 5.909 1.00 96.19 95 CYS A O 1
ATOM 742 N N . ARG A 1 96 ? -12.746 -3.491 7.312 1.00 96.44 96 ARG A N 1
ATOM 743 C CA . ARG A 1 96 ? -14.071 -3.921 7.734 1.00 96.44 96 ARG A CA 1
ATOM 744 C C . ARG A 1 96 ? -14.158 -3.888 9.248 1.00 96.44 96 ARG A C 1
ATOM 746 O O . ARG A 1 96 ? -13.205 -4.276 9.918 1.00 96.44 96 ARG A O 1
ATOM 753 N N . ILE A 1 97 ? -15.297 -3.433 9.752 1.00 95.62 97 ILE A N 1
ATOM 754 C CA . ILE A 1 97 ? -15.658 -3.511 11.168 1.00 95.62 97 ILE A CA 1
ATOM 755 C C . ILE A 1 97 ? -16.975 -4.275 11.229 1.00 95.62 97 ILE A C 1
ATOM 757 O O . ILE A 1 97 ? -17.947 -3.836 10.615 1.00 95.62 97 ILE A O 1
ATOM 761 N N . ASN A 1 98 ? -16.997 -5.437 11.883 1.00 94.94 98 ASN A N 1
ATOM 762 C CA . ASN A 1 98 ? -18.161 -6.335 11.932 1.00 94.94 98 ASN A CA 1
ATOM 763 C C . ASN A 1 98 ? -18.696 -6.697 10.535 1.00 94.94 98 ASN A C 1
ATOM 765 O O . ASN A 1 98 ? -19.898 -6.714 10.278 1.00 94.94 98 ASN A O 1
ATOM 769 N N . GLY A 1 99 ? -17.779 -6.921 9.589 1.00 93.88 99 GLY A N 1
ATOM 770 C CA . GLY A 1 99 ? -18.102 -7.223 8.192 1.00 93.88 99 GLY A CA 1
ATOM 771 C C . GLY A 1 99 ? -18.496 -6.014 7.331 1.00 93.88 99 GLY A C 1
ATOM 772 O O . GLY A 1 99 ? -18.478 -6.125 6.102 1.00 93.88 99 GLY A O 1
ATOM 773 N N . GLU A 1 100 ? -18.771 -4.847 7.918 1.00 95.62 100 GLU A N 1
ATOM 774 C CA . GLU A 1 100 ? -19.096 -3.634 7.166 1.00 95.62 100 GLU A CA 1
ATOM 775 C C . GLU A 1 100 ? -17.841 -2.955 6.625 1.00 95.62 100 GLU A C 1
ATOM 777 O O . GLU A 1 100 ? -16.935 -2.599 7.379 1.00 95.62 100 GLU A O 1
ATOM 782 N N . HIS A 1 101 ? -17.799 -2.725 5.312 1.00 96.69 101 HIS A N 1
ATOM 783 C CA . HIS A 1 101 ? -16.685 -2.030 4.677 1.00 96.69 101 HIS A CA 1
ATOM 784 C C . HIS A 1 101 ? -16.679 -0.539 5.029 1.00 96.69 101 HIS A C 1
ATOM 786 O O . HIS A 1 101 ? -17.644 0.179 4.763 1.00 96.69 101 HIS A O 1
ATOM 792 N N . LYS A 1 102 ? -15.546 -0.060 5.541 1.00 95.94 102 LYS A N 1
ATOM 793 C CA . LYS A 1 102 ? -15.296 1.345 5.855 1.00 95.94 102 LYS A CA 1
ATOM 794 C C . LYS A 1 102 ? -14.059 1.842 5.121 1.00 95.94 102 LYS A C 1
ATOM 796 O O . LYS A 1 102 ? -13.032 1.168 5.062 1.00 95.94 102 LYS A O 1
ATOM 801 N N . GLN A 1 103 ? -14.181 3.052 4.588 1.00 97.06 103 GLN A N 1
ATOM 802 C CA . GLN A 1 103 ? -13.098 3.784 3.949 1.00 97.06 103 GLN A CA 1
ATOM 803 C C . GLN A 1 103 ? -12.827 5.056 4.751 1.00 97.06 103 GLN A C 1
ATOM 805 O O . GLN A 1 103 ? -13.718 5.891 4.903 1.00 97.06 103 GLN A O 1
ATOM 810 N N . ILE A 1 104 ? -11.601 5.213 5.236 1.00 96.00 104 ILE A N 1
ATOM 811 C CA . ILE A 1 104 ? -11.171 6.357 6.045 1.00 96.00 104 ILE A CA 1
ATOM 812 C C . ILE A 1 104 ? -10.096 7.084 5.258 1.00 96.00 104 ILE A C 1
ATOM 814 O O . ILE A 1 104 ? -9.096 6.475 4.894 1.00 96.00 104 ILE A O 1
ATOM 818 N N . ARG A 1 105 ? -10.321 8.363 4.960 1.00 96.44 105 ARG A N 1
ATOM 819 C CA . ARG A 1 105 ? -9.354 9.219 4.265 1.00 96.44 105 ARG A CA 1
ATOM 820 C C . ARG A 1 105 ? -8.741 10.183 5.267 1.00 96.44 105 ARG A C 1
ATOM 822 O O . ARG A 1 105 ? -9.471 10.688 6.120 1.00 96.44 105 ARG A O 1
ATOM 829 N N . PHE A 1 106 ? -7.449 10.430 5.138 1.00 93.75 106 PHE A N 1
ATOM 830 C CA . PHE A 1 106 ? -6.683 11.328 5.996 1.00 93.75 106 PHE A CA 1
ATOM 831 C C . PHE A 1 106 ? -5.618 12.060 5.181 1.00 93.75 106 PHE A C 1
ATOM 833 O O . PHE A 1 106 ? -5.249 11.548 4.097 1.00 93.75 106 PHE A O 1
#

Radius of gyration: 16.63 Å; chains: 1; bounding box: 32×26×49 Å

Secondary structure (DSSP, 8-state):
-EEEEEEETTEEEEE------HHHHHHHH---GGGHHHHHHHHHTTEEEPPHHHHHHHHHHHHHHSPP--TT--EEEEEEEEEEETTEEEEEEEEEETTEEEEEE-